Protein AF-A0A4U6P8S2-F1 (afdb_monomer)

Radius of gyration: 11.32 Å; Cα contacts (8 Å, |Δi|>4): 63; chains: 1; bounding box: 26×22×28 Å

Nearest PDB structures (foldseek):
  4h9d-assembly1_A  TM=6.251E-01  e=3.027E-01  Geobacter metallireducens GS-15

Solvent-accessible surface area (backbone atoms only — not comparable to full-atom values): 3930 Å² total; per-residue (Å²): 90,80,40,50,40,44,44,62,96,58,74,32,60,91,48,76,91,28,53,29,84,37,55,68,72,58,48,55,54,50,50,54,48,54,53,50,48,57,73,71,68,58,59,64,90,44,49,68,71,44,64,70,53,29,49,53,35,52,57,47,67,55,65,93,80,118

Sequence (66 aa):
MVDHVVALALGGGNDAGNLAPACAPCNDSKGKVEARFLRRGFDIRDIMADLELADWIKRGRLRPDG

pLDDT: mean 92.15, std 10.27, range [44.81, 98.12]

Mean predicted aligned error: 3.38 Å

Structure (mmCIF, N/CA/C/O backbone):
data_AF-A0A4U6P8S2-F1
#
_entry.id   AF-A0A4U6P8S2-F1
#
loop_
_atom_site.group_PDB
_atom_site.id
_atom_site.type_symbol
_atom_site.label_atom_id
_atom_site.label_alt_id
_atom_site.label_comp_id
_atom_site.label_asym_id
_atom_site.label_entity_id
_atom_site.label_seq_id
_atom_site.pdbx_PDB_ins_code
_atom_site.Cartn_x
_atom_site.Cartn_y
_atom_site.Cartn_z
_atom_site.occupancy
_atom_site.B_iso_or_equiv
_atom_site.auth_seq_id
_atom_site.auth_comp_id
_atom_site.auth_asym_id
_atom_site.auth_atom_id
_atom_site.pdbx_PDB_model_num
ATOM 1 N N . MET A 1 1 ? 12.291 -4.049 -8.154 1.00 87.75 1 MET A N 1
ATOM 2 C CA . MET A 1 1 ? 10.985 -4.742 -8.219 1.00 87.75 1 MET A CA 1
ATOM 3 C C . MET A 1 1 ? 9.899 -3.713 -8.469 1.00 87.75 1 MET A C 1
ATOM 5 O O . MET A 1 1 ? 10.170 -2.531 -8.288 1.00 87.75 1 MET A O 1
ATOM 9 N N . VAL A 1 2 ? 8.726 -4.140 -8.928 1.00 92.69 2 VAL A N 1
ATOM 10 C CA . VAL A 1 2 ? 7.552 -3.266 -9.051 1.00 92.69 2 VAL A CA 1
ATOM 11 C C . VAL A 1 2 ? 6.705 -3.460 -7.798 1.00 92.69 2 VAL A C 1
ATOM 13 O O . VAL A 1 2 ? 6.457 -4.604 -7.422 1.00 92.69 2 VAL A O 1
ATOM 16 N N . ASP A 1 3 ? 6.318 -2.362 -7.159 1.00 95.19 3 ASP A N 1
ATOM 17 C CA . ASP A 1 3 ? 5.434 -2.329 -5.992 1.00 95.19 3 ASP A CA 1
ATOM 18 C C . ASP A 1 3 ? 4.194 -1.485 -6.306 1.00 95.19 3 ASP A C 1
ATOM 20 O O . ASP A 1 3 ? 4.237 -0.564 -7.130 1.00 95.19 3 ASP A O 1
ATOM 24 N N . HIS A 1 4 ? 3.088 -1.797 -5.639 1.00 97.12 4 HIS A N 1
ATOM 25 C CA . HIS A 1 4 ? 1.885 -0.984 -5.686 1.00 97.12 4 HIS A CA 1
ATOM 26 C C . HIS A 1 4 ? 2.004 0.181 -4.710 1.00 97.12 4 HIS A C 1
ATOM 28 O O . HIS A 1 4 ? 2.172 -0.042 -3.519 1.00 97.12 4 HIS A O 1
ATOM 34 N N . VAL A 1 5 ? 1.836 1.423 -5.154 1.00 96.94 5 VAL A N 1
ATOM 35 C CA . VAL A 1 5 ? 1.851 2.605 -4.273 1.00 96.94 5 VAL A CA 1
ATOM 36 C C . VAL A 1 5 ? 0.801 2.480 -3.164 1.00 96.94 5 VAL A C 1
ATOM 38 O O . VAL A 1 5 ? 1.102 2.719 -1.995 1.00 96.94 5 VAL A O 1
ATOM 41 N N . VAL A 1 6 ? -0.412 2.057 -3.523 1.00 96.88 6 VAL A N 1
ATOM 42 C CA . VAL A 1 6 ? -1.435 1.544 -2.605 1.00 96.88 6 VAL A CA 1
ATOM 43 C C . VAL A 1 6 ? -1.572 0.047 -2.856 1.00 96.88 6 VAL A C 1
ATOM 45 O O . VAL A 1 6 ? -1.927 -0.344 -3.967 1.00 96.88 6 VAL A O 1
ATOM 48 N N . ALA A 1 7 ? -1.308 -0.796 -1.855 1.00 96.75 7 ALA A N 1
ATOM 49 C CA . ALA A 1 7 ? -1.450 -2.247 -1.991 1.00 96.75 7 ALA A CA 1
A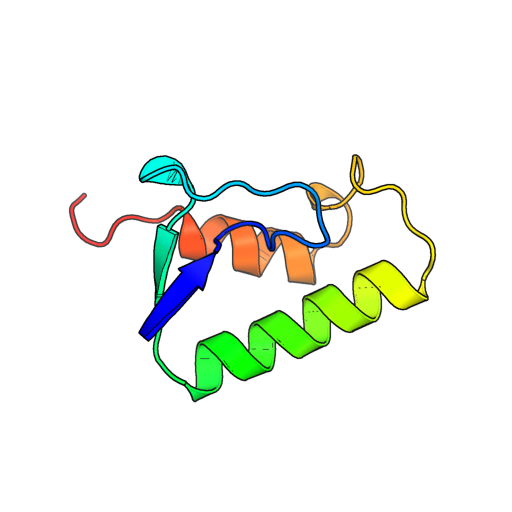TOM 50 C C . ALA A 1 7 ? -2.846 -2.681 -2.472 1.00 96.75 7 ALA A C 1
ATOM 52 O O . ALA A 1 7 ? -3.863 -2.091 -2.101 1.00 96.75 7 ALA A O 1
ATOM 53 N N . LEU A 1 8 ? -2.905 -3.795 -3.214 1.00 95.25 8 LEU A N 1
ATOM 54 C CA . LEU A 1 8 ? -4.164 -4.426 -3.643 1.00 95.25 8 LEU A CA 1
ATOM 55 C C . LEU A 1 8 ? -5.102 -4.712 -2.457 1.00 95.25 8 LEU A C 1
ATOM 57 O O . LEU A 1 8 ? -6.302 -4.467 -2.534 1.00 95.25 8 LEU A O 1
ATOM 61 N N . ALA A 1 9 ? -4.550 -5.173 -1.328 1.00 93.81 9 ALA A N 1
ATOM 62 C CA . ALA A 1 9 ? -5.312 -5.446 -0.105 1.00 93.81 9 ALA A CA 1
ATOM 63 C C . ALA A 1 9 ? -5.915 -4.183 0.546 1.00 93.81 9 ALA A C 1
ATOM 65 O O . ALA A 1 9 ? -6.802 -4.291 1.387 1.00 93.81 9 ALA A O 1
ATOM 66 N N . LEU A 1 10 ? -5.443 -2.997 0.153 1.00 95.62 10 LEU A N 1
ATOM 67 C CA . LEU A 1 10 ? -5.944 -1.690 0.581 1.00 95.62 10 LEU A CA 1
ATOM 68 C C . LEU A 1 10 ? -6.763 -0.993 -0.520 1.00 95.62 10 LEU A C 1
ATOM 70 O O . LEU A 1 10 ? -7.034 0.201 -0.424 1.00 95.62 10 LEU A O 1
ATOM 74 N N . GLY A 1 11 ? -7.159 -1.724 -1.56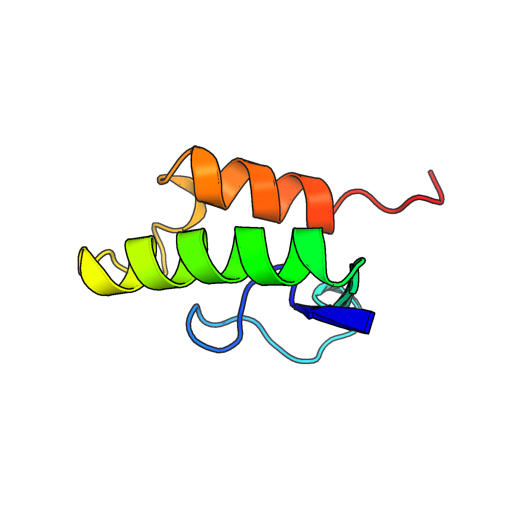6 1.00 94.56 11 GLY A N 1
ATOM 75 C CA . GLY A 1 11 ? -7.993 -1.209 -2.653 1.00 94.56 11 GLY A CA 1
ATOM 76 C C . GLY A 1 11 ? -7.231 -0.540 -3.800 1.00 94.56 11 GLY A C 1
ATOM 77 O O . GLY A 1 11 ? -7.861 0.082 -4.652 1.00 94.56 11 GLY A O 1
ATOM 78 N N . GLY A 1 12 ? -5.900 -0.651 -3.849 1.00 95.38 12 GLY A N 1
ATOM 79 C CA . GLY A 1 12 ? -5.128 -0.222 -5.016 1.00 95.38 12 GLY A CA 1
ATOM 80 C C . GLY A 1 12 ? -5.333 -1.124 -6.238 1.00 95.38 12 GLY A C 1
ATOM 81 O O . GLY A 1 12 ? -5.826 -2.245 -6.122 1.00 95.38 12 GLY A O 1
ATOM 82 N N . GLY A 1 13 ? -4.946 -0.630 -7.417 1.00 96.00 13 GLY A N 1
ATOM 83 C CA . GLY A 1 13 ? -5.084 -1.322 -8.703 1.00 96.00 13 GLY A CA 1
ATOM 84 C C . GLY A 1 13 ? -3.750 -1.601 -9.403 1.00 96.00 13 GLY A C 1
ATOM 85 O O . GLY A 1 13 ? -2.687 -1.201 -8.937 1.00 96.00 13 GLY A O 1
ATOM 86 N N . ASN A 1 14 ? -3.809 -2.284 -10.549 1.00 96.69 14 ASN A N 1
ATOM 87 C CA . ASN A 1 14 ? -2.650 -2.541 -11.420 1.00 96.69 14 ASN A CA 1
ATOM 88 C C . ASN A 1 14 ? -2.442 -1.446 -12.485 1.00 96.69 14 ASN A C 1
ATOM 90 O O . ASN A 1 14 ? -1.725 -1.661 -13.461 1.00 96.69 14 ASN A O 1
ATOM 94 N N . ASP A 1 15 ? -3.113 -0.302 -12.359 1.00 95.56 15 ASP A N 1
ATOM 95 C CA . ASP A 1 15 ? -2.936 0.810 -13.283 1.00 95.56 15 ASP A CA 1
ATOM 96 C C . ASP A 1 15 ? -1.536 1.423 -13.143 1.00 95.56 15 ASP A C 1
ATOM 98 O O . ASP A 1 15 ? -0.936 1.431 -12.068 1.00 95.56 15 ASP A O 1
ATOM 102 N N . ALA A 1 16 ? -1.010 1.970 -14.240 1.00 92.19 16 ALA A N 1
ATOM 103 C CA . ALA A 1 16 ? 0.342 2.526 -14.273 1.00 92.19 16 ALA A CA 1
ATOM 104 C C . ALA A 1 16 ? 0.560 3.673 -13.265 1.00 92.19 16 ALA A C 1
ATOM 106 O O . ALA A 1 16 ? 1.696 3.949 -12.896 1.00 92.19 16 ALA A O 1
ATOM 107 N N . GLY A 1 17 ? -0.508 4.341 -12.811 1.00 93.06 17 GLY A N 1
ATOM 108 C CA . GLY A 1 17 ? -0.431 5.383 -11.786 1.00 93.06 17 GLY A CA 1
ATOM 109 C C . GLY A 1 17 ? -0.204 4.842 -10.373 1.00 93.06 17 GLY A C 1
ATOM 110 O O . GLY A 1 17 ? 0.256 5.590 -9.510 1.00 93.06 17 GLY A O 1
ATOM 111 N N . ASN A 1 18 ? -0.494 3.560 -10.144 1.00 96.44 18 ASN A N 1
ATOM 112 C CA . ASN A 1 18 ? -0.330 2.882 -8.865 1.00 96.44 18 ASN A CA 1
ATOM 113 C C . ASN A 1 18 ? 0.876 1.931 -8.835 1.00 96.44 18 ASN A C 1
ATOM 115 O O . ASN A 1 18 ? 1.086 1.275 -7.823 1.00 96.44 18 ASN A O 1
ATOM 119 N N . LEU A 1 19 ? 1.674 1.838 -9.899 1.00 95.44 19 LEU A N 1
ATOM 120 C CA . LEU A 1 19 ? 2.867 0.989 -9.944 1.00 95.44 19 LEU A CA 1
ATOM 121 C C . LEU A 1 19 ? 4.131 1.846 -9.898 1.00 95.44 19 LEU A C 1
ATOM 123 O O . LEU A 1 19 ? 4.302 2.751 -10.713 1.00 95.44 19 LEU A O 1
ATOM 127 N N . ALA A 1 20 ? 5.033 1.536 -8.970 1.00 94.00 20 ALA A N 1
ATOM 128 C CA . ALA A 1 20 ? 6.291 2.252 -8.797 1.00 94.00 20 ALA A CA 1
ATOM 129 C C . ALA A 1 20 ? 7.477 1.284 -8.649 1.00 94.00 20 ALA A C 1
ATOM 131 O O . ALA A 1 20 ? 7.324 0.176 -8.122 1.00 94.00 20 ALA A O 1
ATOM 132 N N . PRO A 1 21 ? 8.684 1.670 -9.100 1.00 93.81 21 PRO A N 1
ATOM 133 C CA . PRO A 1 21 ? 9.884 0.908 -8.801 1.00 93.81 21 PRO A CA 1
ATOM 134 C C . PRO A 1 21 ? 10.212 1.002 -7.305 1.00 93.81 21 PRO A C 1
ATOM 136 O O . PRO A 1 21 ? 10.259 2.084 -6.726 1.00 93.81 21 PRO A O 1
ATOM 139 N N . ALA A 1 22 ? 10.517 -0.138 -6.693 1.00 94.06 22 ALA A N 1
ATOM 140 C CA . ALA A 1 22 ? 11.011 -0.228 -5.324 1.00 94.06 22 ALA A CA 1
ATOM 141 C C . ALA A 1 22 ? 12.218 -1.172 -5.249 1.00 94.06 22 ALA A C 1
ATOM 143 O O . ALA A 1 22 ? 12.372 -2.091 -6.065 1.00 94.06 22 ALA A O 1
ATOM 144 N N . CYS A 1 23 ? 13.092 -0.968 -4.262 1.00 95.50 23 CYS A N 1
ATOM 145 C CA . CYS A 1 23 ? 14.059 -1.989 -3.861 1.00 95.50 23 CYS A CA 1
ATOM 146 C C . CYS A 1 23 ? 13.402 -2.970 -2.872 1.00 95.50 23 CYS A C 1
ATOM 148 O O . CYS A 1 23 ? 12.426 -2.617 -2.208 1.00 95.50 23 CYS A O 1
ATOM 150 N N . ALA A 1 24 ? 13.947 -4.186 -2.755 1.00 95.94 24 ALA A N 1
ATOM 151 C CA . ALA A 1 24 ? 13.383 -5.220 -1.880 1.00 95.94 24 ALA A CA 1
ATOM 152 C C . ALA A 1 24 ? 13.244 -4.780 -0.407 1.00 95.94 24 ALA A C 1
ATOM 154 O O . ALA A 1 24 ? 12.151 -4.913 0.138 1.00 95.94 24 ALA A O 1
ATOM 155 N N . PRO A 1 25 ? 14.253 -4.140 0.219 1.00 97.06 25 PRO A N 1
ATOM 156 C CA . PRO A 1 25 ? 14.109 -3.653 1.592 1.00 97.06 25 PRO A CA 1
ATOM 157 C C . PRO A 1 25 ? 12.989 -2.619 1.788 1.00 97.06 25 PRO A C 1
ATOM 159 O O . PRO A 1 25 ? 12.297 -2.647 2.809 1.00 97.06 25 PRO A O 1
ATOM 162 N N . CYS A 1 26 ? 12.797 -1.706 0.828 1.00 96.12 26 CYS A N 1
ATOM 163 C CA . CYS A 1 26 ? 11.729 -0.705 0.894 1.00 96.12 26 CYS A CA 1
ATOM 164 C C . CYS A 1 26 ? 10.353 -1.356 0.747 1.00 96.12 26 CYS A C 1
ATOM 166 O O . CYS A 1 26 ? 9.465 -1.072 1.548 1.00 96.12 26 CYS A O 1
ATOM 168 N N . ASN A 1 27 ? 10.206 -2.259 -0.226 1.00 95.50 27 ASN A N 1
ATOM 169 C CA . ASN A 1 27 ? 8.975 -3.013 -0.444 1.00 95.50 27 ASN A CA 1
ATOM 170 C C . ASN A 1 27 ? 8.568 -3.803 0.812 1.00 95.50 27 ASN A C 1
ATOM 172 O O . ASN A 1 27 ? 7.437 -3.696 1.280 1.00 95.50 27 ASN A O 1
ATOM 176 N N . ASP A 1 28 ? 9.511 -4.527 1.416 1.00 97.31 28 ASP A N 1
ATOM 177 C CA . ASP A 1 28 ? 9.251 -5.320 2.622 1.00 97.31 28 ASP A CA 1
ATOM 178 C C . ASP A 1 28 ? 8.900 -4.445 3.832 1.00 97.31 28 ASP A C 1
ATOM 180 O O . ASP A 1 28 ? 8.045 -4.801 4.647 1.00 97.31 28 ASP A O 1
ATOM 184 N N . SER A 1 29 ? 9.557 -3.290 3.967 1.00 97.75 29 SER A N 1
ATOM 185 C CA . SER A 1 29 ? 9.274 -2.343 5.050 1.00 97.75 29 SER A CA 1
ATOM 186 C C . SER A 1 29 ? 7.869 -1.761 4.918 1.00 97.75 29 SER A C 1
ATOM 188 O O . SER A 1 29 ? 7.119 -1.780 5.894 1.00 97.75 29 SER A O 1
ATOM 190 N N . LYS A 1 30 ? 7.475 -1.333 3.713 1.00 97.38 30 LYS A N 1
ATOM 191 C CA . LYS A 1 30 ? 6.115 -0.863 3.423 1.00 97.38 30 LYS A CA 1
ATOM 192 C C . LYS A 1 30 ? 5.070 -1.953 3.680 1.00 97.38 30 LYS A C 1
ATOM 194 O O . LYS A 1 30 ? 4.093 -1.695 4.380 1.00 97.38 30 LYS A O 1
ATOM 199 N N . GLY A 1 31 ? 5.317 -3.190 3.246 1.00 97.19 31 GLY A N 1
ATOM 200 C CA . GLY A 1 31 ? 4.400 -4.313 3.476 1.00 97.19 31 GLY A CA 1
ATOM 201 C C . GLY A 1 31 ? 4.094 -4.571 4.959 1.00 97.19 31 GLY A C 1
ATOM 202 O O . GLY A 1 31 ? 2.965 -4.904 5.326 1.00 97.19 31 GLY A O 1
ATOM 203 N N . LYS A 1 32 ? 5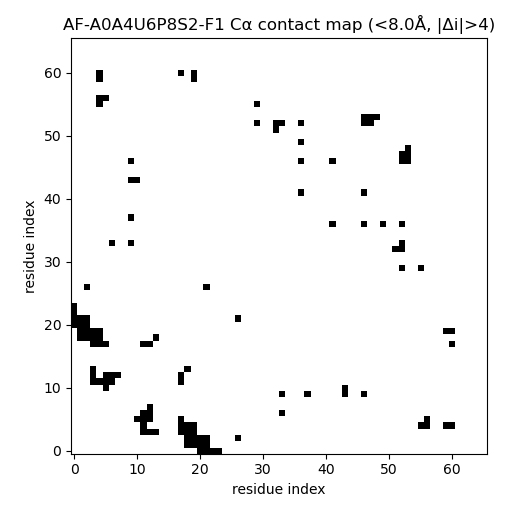.062 -4.349 5.862 1.00 98.12 32 LYS A N 1
ATOM 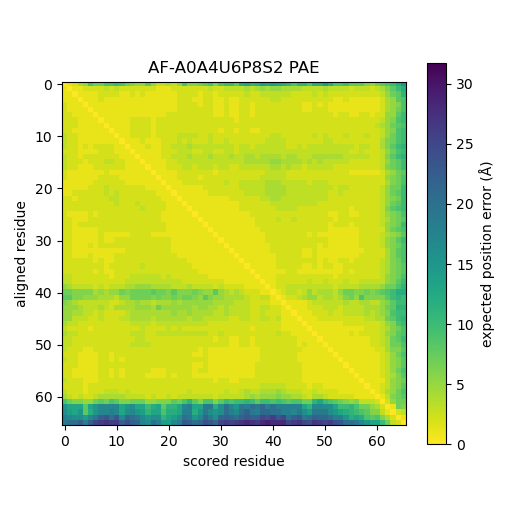204 C CA . LYS A 1 32 ? 4.833 -4.453 7.319 1.00 98.12 32 LYS A CA 1
ATOM 205 C C . LYS A 1 32 ? 3.877 -3.375 7.838 1.00 98.12 32 LYS A C 1
ATOM 207 O O . LYS A 1 32 ? 3.054 -3.668 8.711 1.00 98.12 32 LYS A O 1
ATOM 212 N N . VAL A 1 33 ? 3.979 -2.158 7.306 1.00 97.88 33 VAL A N 1
ATOM 213 C CA . VAL A 1 33 ? 3.121 -1.008 7.642 1.00 97.88 33 VAL A CA 1
ATOM 214 C C . VAL A 1 33 ? 1.693 -1.250 7.152 1.00 97.88 33 VAL A C 1
ATOM 216 O O . VAL A 1 33 ? 0.747 -1.083 7.919 1.00 97.88 33 VAL A O 1
ATOM 219 N N . GLU A 1 34 ? 1.527 -1.739 5.925 1.00 97.38 34 GLU A N 1
ATOM 220 C CA . GLU A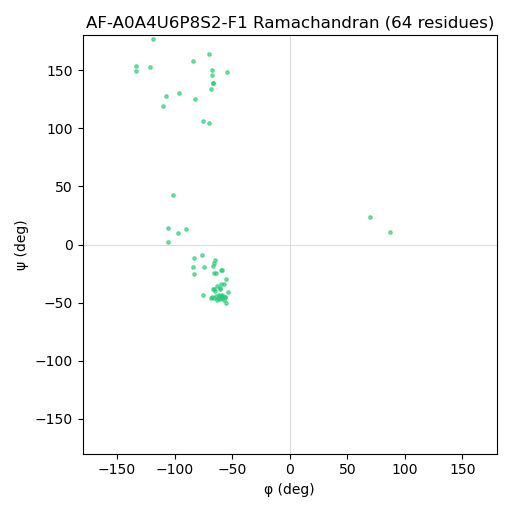 1 34 ? 0.221 -2.104 5.358 1.00 97.38 34 GLU A CA 1
ATOM 221 C C . GLU A 1 34 ? -0.446 -3.227 6.159 1.00 97.38 34 GLU A C 1
ATOM 223 O O . GLU A 1 34 ? -1.611 -3.129 6.551 1.00 97.38 34 GLU A O 1
ATOM 228 N N . ALA A 1 35 ? 0.314 -4.272 6.497 1.00 96.38 35 ALA A N 1
ATOM 229 C CA . ALA A 1 35 ? -0.186 -5.363 7.323 1.00 96.38 35 ALA A CA 1
ATOM 230 C C . ALA A 1 35 ? -0.580 -4.884 8.731 1.00 96.38 35 ALA A C 1
ATOM 232 O O . ALA A 1 35 ? -1.551 -5.379 9.305 1.00 96.38 35 ALA A O 1
ATOM 233 N N . ARG A 1 36 ? 0.154 -3.920 9.309 1.00 96.62 36 ARG A N 1
ATOM 234 C CA . ARG A 1 36 ? -0.222 -3.281 10.579 1.00 96.62 36 ARG A CA 1
ATOM 235 C C . ARG A 1 36 ? -1.541 -2.526 10.439 1.00 96.62 36 ARG A C 1
ATOM 237 O O . ARG A 1 36 ? -2.395 -2.703 11.302 1.00 96.62 36 ARG A O 1
ATOM 244 N N . PHE A 1 37 ? -1.706 -1.720 9.393 1.00 96.38 37 PHE A N 1
ATOM 245 C CA . PHE A 1 37 ? -2.937 -0.969 9.136 1.00 96.38 37 PHE A CA 1
ATOM 246 C C . PHE A 1 37 ? -4.155 -1.903 9.074 1.00 96.38 37 PHE A C 1
ATOM 248 O O . PHE A 1 37 ? -5.109 -1.717 9.829 1.00 96.38 37 PHE A O 1
ATOM 255 N N . LEU A 1 38 ? -4.067 -2.978 8.282 1.00 93.75 38 LEU A N 1
ATOM 256 C CA . LEU A 1 38 ? -5.127 -3.986 8.160 1.00 93.75 38 LEU A CA 1
ATOM 257 C C . LEU A 1 38 ? -5.465 -4.652 9.501 1.00 93.75 38 LEU A C 1
ATOM 259 O O . LEU A 1 38 ? -6.635 -4.786 9.850 1.00 93.75 38 LEU A O 1
ATOM 263 N N . ARG A 1 39 ? -4.453 -5.028 10.296 1.00 94.44 39 ARG A N 1
ATOM 264 C CA . ARG A 1 39 ? -4.671 -5.655 11.614 1.00 94.44 39 ARG A CA 1
ATOM 265 C C . ARG A 1 39 ? -5.376 -4.747 12.621 1.00 94.44 39 ARG A C 1
ATOM 267 O O . ARG A 1 39 ? -5.989 -5.264 13.548 1.00 94.44 39 ARG A O 1
ATOM 274 N N . ARG A 1 40 ? -5.286 -3.421 12.475 1.00 91.81 40 ARG A N 1
ATOM 275 C CA . ARG A 1 40 ? -6.003 -2.472 13.347 1.00 91.81 40 ARG A CA 1
ATOM 276 C C . ARG A 1 40 ? -7.494 -2.378 13.012 1.00 91.81 40 ARG A C 1
ATOM 278 O O . ARG A 1 40 ? -8.226 -1.771 13.785 1.00 91.81 40 ARG A O 1
ATOM 285 N N . GLY A 1 41 ? -7.934 -2.976 11.901 1.00 88.19 41 GLY A N 1
ATOM 286 C CA . GLY A 1 41 ? -9.326 -2.932 11.458 1.00 88.19 41 GLY A CA 1
ATOM 287 C C . GLY A 1 41 ? -9.754 -1.550 10.967 1.00 88.19 41 GLY A C 1
ATOM 288 O O . GLY A 1 41 ? -10.935 -1.226 11.031 1.00 88.19 41 GLY A O 1
ATOM 289 N N . PHE A 1 42 ? -8.800 -0.722 10.530 1.00 86.56 42 PHE A N 1
ATOM 290 C CA . PHE A 1 42 ? -9.108 0.575 9.939 1.00 86.56 42 PHE A CA 1
ATOM 291 C C . PHE A 1 42 ? -9.821 0.401 8.602 1.00 86.56 42 PHE A C 1
ATOM 293 O O . PHE A 1 42 ? -9.556 -0.543 7.853 1.00 86.56 42 PHE A O 1
ATOM 300 N N . ASP A 1 43 ? -10.727 1.329 8.309 1.00 90.62 43 ASP A N 1
ATOM 301 C CA . ASP A 1 43 ? -11.364 1.3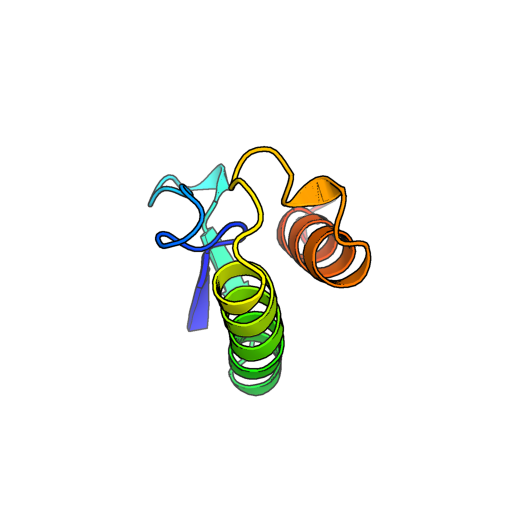82 7.007 1.00 90.62 43 ASP A CA 1
ATOM 302 C C . ASP A 1 43 ? -10.311 1.756 5.958 1.00 90.62 43 ASP A C 1
ATOM 304 O O . ASP A 1 43 ? -9.475 2.630 6.184 1.00 90.62 43 ASP A O 1
ATOM 308 N N . ILE A 1 44 ? -10.339 1.119 4.788 1.00 91.62 44 ILE A N 1
ATOM 309 C CA . ILE A 1 44 ? -9.411 1.446 3.694 1.00 91.62 44 ILE A CA 1
ATOM 310 C C . ILE A 1 44 ? -9.531 2.914 3.247 1.00 91.62 44 ILE A C 1
ATOM 312 O O . ILE A 1 44 ? -8.593 3.473 2.685 1.00 91.62 44 ILE A O 1
ATOM 316 N N . ARG A 1 45 ? -10.663 3.572 3.523 1.00 90.88 45 ARG A N 1
ATOM 317 C CA . ARG A 1 45 ? -10.859 5.008 3.281 1.00 90.88 45 ARG A CA 1
ATOM 318 C C . ARG A 1 45 ? -9.978 5.882 4.180 1.00 90.88 45 ARG A C 1
ATOM 320 O O . ARG A 1 45 ? -9.705 7.026 3.823 1.00 90.88 45 ARG A O 1
ATOM 327 N N . ASP A 1 46 ? -9.461 5.324 5.272 1.00 93.50 46 ASP A N 1
ATOM 328 C CA . ASP A 1 46 ? -8.635 6.013 6.263 1.00 93.50 46 ASP A CA 1
ATOM 329 C C . ASP A 1 46 ? -7.126 5.799 6.046 1.00 93.50 46 ASP A C 1
ATOM 331 O O . ASP A 1 46 ? -6.320 6.192 6.890 1.00 93.50 46 ASP A O 1
ATOM 335 N N . ILE A 1 47 ? -6.692 5.209 4.921 1.00 93.88 47 ILE A N 1
ATOM 336 C CA . ILE A 1 47 ? -5.261 4.917 4.668 1.00 93.88 47 ILE A CA 1
ATOM 337 C C . ILE A 1 47 ? -4.356 6.150 4.775 1.00 93.88 47 ILE A C 1
ATOM 339 O O . ILE A 1 47 ? -3.199 6.033 5.167 1.00 93.88 47 ILE A O 1
ATOM 343 N N . MET A 1 48 ? -4.883 7.341 4.471 1.00 96.19 48 MET A N 1
ATOM 344 C CA . MET A 1 48 ? -4.139 8.600 4.576 1.00 96.19 48 MET A CA 1
ATOM 345 C C . MET A 1 48 ? -4.129 9.192 5.996 1.00 96.19 48 MET A C 1
ATOM 347 O O . MET A 1 48 ? -3.368 10.126 6.246 1.00 96.19 48 MET A O 1
ATOM 351 N N . ALA A 1 49 ? -4.951 8.676 6.916 1.00 94.44 49 ALA A N 1
ATOM 352 C CA . ALA A 1 49 ? -4.983 9.094 8.317 1.00 94.44 49 ALA A CA 1
ATOM 353 C C . ALA A 1 49 ? -3.909 8.388 9.169 1.00 94.44 49 ALA A C 1
ATOM 355 O O . ALA A 1 49 ? -3.452 8.947 10.167 1.00 94.44 49 ALA A O 1
ATOM 356 N N . ASP A 1 50 ? -3.454 7.191 8.774 1.00 95.56 50 ASP A N 1
ATOM 357 C CA . ASP A 1 50 ? -2.248 6.576 9.344 1.00 95.56 50 ASP A CA 1
ATOM 358 C C . ASP A 1 50 ? -1.012 7.283 8.768 1.00 95.56 50 ASP A C 1
ATOM 360 O O . ASP A 1 50 ? -0.664 7.110 7.603 1.00 95.56 50 ASP A O 1
ATOM 364 N N . LEU A 1 51 ? -0.358 8.113 9.587 1.00 96.12 51 LEU A N 1
ATOM 365 C CA . LEU A 1 51 ? 0.724 8.999 9.141 1.00 96.12 51 LEU A CA 1
ATOM 366 C C . LEU A 1 51 ? 1.911 8.252 8.524 1.00 96.12 51 LEU A C 1
ATOM 368 O O . LEU A 1 51 ? 2.544 8.765 7.602 1.00 96.12 51 LEU A O 1
ATOM 372 N N . GLU A 1 52 ? 2.214 7.053 9.019 1.00 96.38 52 GLU A N 1
ATOM 373 C CA . GLU A 1 52 ? 3.331 6.258 8.517 1.00 96.38 52 GLU A CA 1
ATOM 374 C C . GLU A 1 52 ? 2.986 5.636 7.161 1.00 96.38 52 GLU A C 1
ATOM 376 O O . GLU A 1 52 ? 3.790 5.691 6.231 1.00 96.38 52 GLU A O 1
ATOM 381 N N . LEU A 1 53 ? 1.772 5.096 7.009 1.00 96.69 53 LEU A N 1
ATOM 382 C CA . LEU A 1 53 ? 1.300 4.595 5.717 1.00 96.69 53 LEU A CA 1
ATOM 383 C C . LEU A 1 53 ? 1.150 5.729 4.690 1.00 96.69 53 LEU A C 1
ATOM 385 O O . LEU A 1 53 ? 1.546 5.582 3.534 1.00 96.69 53 LEU A O 1
ATOM 389 N N . ALA A 1 54 ? 0.645 6.885 5.119 1.00 96.81 54 ALA A N 1
ATOM 390 C CA . ALA A 1 54 ? 0.520 8.069 4.282 1.00 96.81 54 ALA A CA 1
ATOM 391 C C . ALA A 1 54 ? 1.880 8.554 3.756 1.00 96.81 54 ALA A C 1
ATOM 393 O O . ALA A 1 54 ? 1.962 8.996 2.609 1.00 96.81 54 ALA A O 1
ATOM 394 N N . ASP A 1 55 ? 2.945 8.476 4.560 1.00 97.06 55 ASP A N 1
ATOM 395 C CA . ASP A 1 55 ? 4.305 8.813 4.124 1.00 97.06 55 ASP A CA 1
ATOM 396 C C . ASP A 1 55 ? 4.799 7.861 3.025 1.00 97.06 55 ASP A C 1
ATOM 398 O O . ASP A 1 55 ? 5.287 8.310 1.986 1.00 97.06 55 ASP A O 1
ATOM 402 N N . TRP A 1 56 ? 4.580 6.553 3.189 1.00 96.75 56 TRP A N 1
ATOM 403 C CA . TRP A 1 56 ? 4.897 5.561 2.158 1.00 96.75 56 TRP A CA 1
ATOM 404 C C . TRP A 1 56 ? 4.155 5.816 0.843 1.00 96.75 56 TRP A C 1
ATOM 406 O O . TRP A 1 56 ? 4.779 5.825 -0.220 1.00 96.75 56 TRP A O 1
ATOM 416 N N . ILE A 1 57 ? 2.849 6.090 0.907 1.00 95.94 57 ILE A N 1
ATOM 417 C CA . ILE A 1 57 ? 2.039 6.401 -0.279 1.00 95.94 57 ILE A CA 1
ATOM 418 C C . ILE A 1 57 ? 2.563 7.666 -0.969 1.00 95.94 57 ILE A C 1
ATOM 420 O O . ILE A 1 57 ? 2.693 7.693 -2.192 1.00 95.94 57 ILE A O 1
ATOM 424 N N . LYS A 1 58 ? 2.897 8.717 -0.208 1.00 95.56 58 LYS A N 1
ATOM 425 C CA . LYS A 1 58 ? 3.455 9.958 -0.769 1.00 95.56 58 LYS A CA 1
ATOM 426 C C . LYS A 1 58 ? 4.774 9.699 -1.489 1.00 95.56 58 LYS A C 1
ATOM 428 O O . LYS A 1 58 ? 4.918 10.138 -2.624 1.00 95.56 58 LYS A O 1
ATOM 433 N N . ARG A 1 59 ? 5.693 8.942 -0.881 1.00 92.56 59 ARG A N 1
ATOM 434 C CA . ARG A 1 59 ? 6.972 8.564 -1.507 1.00 92.56 59 ARG A CA 1
ATOM 435 C C . ARG A 1 59 ? 6.771 7.787 -2.803 1.00 92.56 59 ARG A C 1
ATOM 437 O O . ARG A 1 59 ? 7.428 8.098 -3.784 1.00 92.56 59 ARG A O 1
ATOM 444 N N . GLY A 1 60 ? 5.841 6.830 -2.827 1.00 91.75 60 GLY A N 1
ATOM 445 C CA . GLY A 1 60 ? 5.533 6.054 -4.033 1.00 91.75 60 GLY A CA 1
ATOM 446 C C . GLY A 1 60 ? 4.918 6.881 -5.170 1.00 91.75 60 GLY A C 1
ATOM 447 O O . GLY A 1 60 ? 5.055 6.514 -6.332 1.00 91.75 60 GLY A O 1
ATOM 448 N N . ARG A 1 61 ? 4.269 8.014 -4.857 1.00 90.19 61 ARG A N 1
ATOM 449 C CA . ARG A 1 61 ? 3.720 8.954 -5.855 1.00 90.19 61 ARG A CA 1
ATOM 450 C C . ARG A 1 61 ? 4.743 9.952 -6.388 1.00 90.19 61 ARG A C 1
ATOM 452 O O . ARG A 1 61 ? 4.496 10.550 -7.435 1.00 90.19 61 ARG A O 1
ATOM 459 N N . LEU A 1 62 ? 5.848 10.170 -5.676 1.00 81.31 62 LEU A N 1
ATOM 460 C CA . LEU A 1 62 ? 6.924 11.026 -6.158 1.00 81.31 62 LEU A CA 1
ATOM 461 C C . LEU A 1 62 ? 7.613 10.306 -7.317 1.00 81.31 62 LEU A C 1
ATOM 463 O O . LEU A 1 62 ? 8.359 9.348 -7.124 1.00 81.31 62 LEU A O 1
ATOM 467 N N . ARG A 1 63 ? 7.329 10.758 -8.539 1.00 61.47 63 ARG A N 1
ATOM 468 C CA . ARG A 1 63 ? 8.073 10.314 -9.714 1.00 61.47 63 ARG A CA 1
ATOM 469 C C . ARG A 1 63 ? 9.515 10.823 -9.596 1.00 61.47 63 ARG A C 1
ATOM 471 O O . ARG A 1 63 ? 9.700 11.976 -9.207 1.00 61.47 63 ARG A O 1
ATOM 478 N N . PRO A 1 64 ? 10.524 10.013 -9.950 1.00 56.7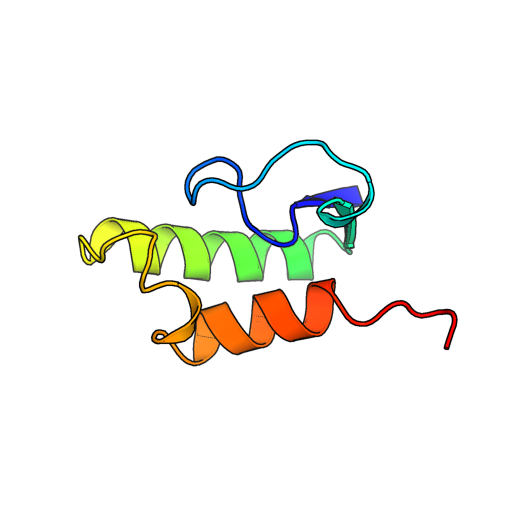5 64 PRO A N 1
ATOM 479 C CA . PRO A 1 64 ? 11.895 10.501 -10.073 1.00 56.75 64 PRO A CA 1
ATOM 480 C C . PRO A 1 64 ? 12.062 11.525 -11.212 1.00 56.75 64 PRO A C 1
ATOM 482 O O . PRO A 1 64 ? 13.062 12.233 -11.243 1.00 56.75 64 PRO A O 1
ATOM 485 N N . ASP A 1 65 ? 11.072 11.635 -12.102 1.00 52.41 65 ASP A N 1
ATOM 486 C CA . ASP A 1 65 ? 11.142 12.384 -13.362 1.00 52.41 65 ASP A CA 1
ATOM 487 C C . ASP A 1 65 ? 10.440 13.755 -13.277 1.00 52.41 65 ASP A C 1
ATOM 489 O O . ASP A 1 65 ? 9.668 14.113 -14.167 1.00 52.41 65 ASP A O 1
ATOM 493 N N . GLY A 1 66 ? 10.634 14.482 -12.170 1.00 44.81 66 GLY A N 1
ATOM 494 C CA . GLY A 1 66 ? 10.137 15.859 -12.03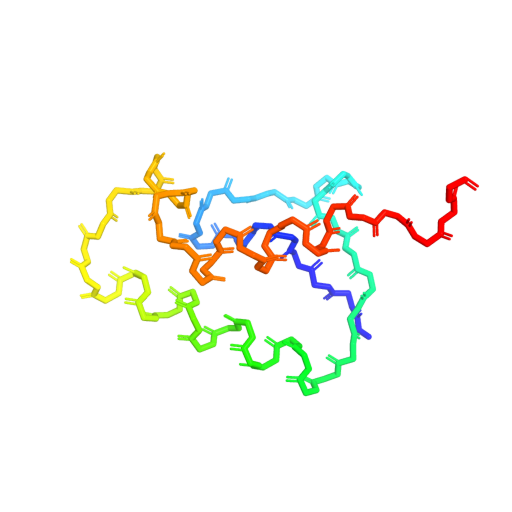3 1.00 44.81 66 GLY A CA 1
ATOM 495 C C . GLY A 1 66 ? 10.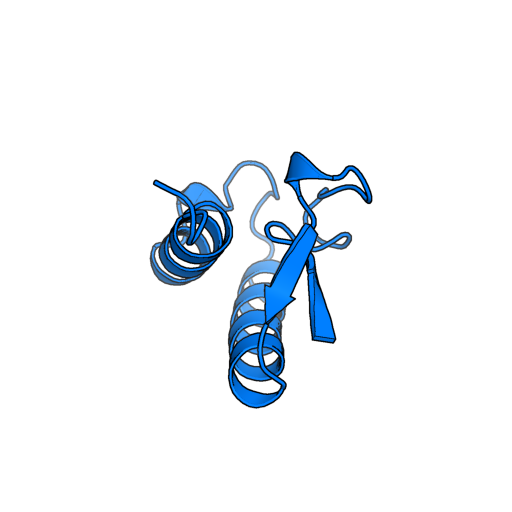519 16.747 -13.213 1.00 44.81 66 GLY A C 1
ATOM 496 O O . GLY A 1 66 ? 11.697 16.683 -13.632 1.00 44.81 66 GLY A O 1
#

Foldseek 3Di:
DKDFLQDVVLVGDPDPQRIADDDPVLRVVLVVVVVVCVVVVDRSVCLCVPVVSVVSSVVRNDDPPD

Secondary structure (DSSP, 8-state):
-EEESS-GGGT--SSTTSEEE--HHHHHHHHHHHHHHHHTT--GGGTTTSHHHHHHHHHHH--S--